Protein AF-C7EME2-F1 (afdb_monomer)

Sequence (40 aa):
AGMNYAVKLYKEGNMTVNQICEITNVSRASLYRKLSEVNN

Solvent-accessible surface area (backbone atoms only — not comparable to full-atom values): 2430 Å² total; per-residue (Å²): 118,42,66,66,50,40,54,51,47,54,73,67,62,84,52,55,73,66,59,40,25,67,76,39,73,43,54,68,68,62,52,52,54,52,54,56,65,73,76,106

Structure (mmCIF, N/CA/C/O backbone):
data_AF-C7EME2-F1
#
_entry.id   AF-C7EME2-F1
#
loop_
_atom_site.group_PDB
_atom_site.id
_atom_site.type_symbol
_atom_site.label_atom_id
_atom_site.label_alt_id
_atom_site.label_comp_id
_atom_site.label_asym_id
_atom_site.label_entity_id
_atom_site.label_seq_id
_atom_site.pdbx_PDB_ins_code
_atom_site.Cartn_x
_atom_site.Cartn_y
_atom_site.Cartn_z
_atom_site.occupancy
_atom_site.B_iso_or_equiv
_atom_site.auth_seq_id
_atom_site.auth_comp_id
_atom_site.auth_asym_id
_atom_site.auth_atom_id
_atom_site.pdbx_PDB_model_num
ATOM 1 N N . ALA A 1 1 ? 11.675 6.052 -2.934 1.00 65.12 1 ALA A N 1
ATOM 2 C CA . ALA A 1 1 ? 10.705 7.135 -3.210 1.00 65.12 1 ALA A CA 1
ATOM 3 C C . ALA A 1 1 ? 9.244 6.669 -3.109 1.00 65.12 1 ALA A C 1
ATOM 5 O O . ALA A 1 1 ? 8.488 7.318 -2.400 1.00 65.12 1 ALA A O 1
ATOM 6 N N . GLY A 1 2 ? 8.847 5.537 -3.717 1.00 87.56 2 GLY A N 1
ATOM 7 C CA . GLY A 1 2 ? 7.437 5.091 -3.742 1.00 87.56 2 GLY A CA 1
ATOM 8 C C . GLY A 1 2 ? 6.790 4.804 -2.378 1.00 87.56 2 GLY A C 1
ATOM 9 O O . GLY A 1 2 ? 5.644 5.175 -2.162 1.00 87.56 2 GLY A O 1
ATOM 10 N N . MET A 1 3 ? 7.534 4.231 -1.421 1.00 94.31 3 MET A N 1
ATOM 11 C CA . MET A 1 3 ? 6.984 3.821 -0.116 1.00 94.31 3 MET A CA 1
ATOM 12 C C . MET A 1 3 ? 6.459 4.989 0.737 1.00 94.31 3 MET A C 1
ATOM 14 O O . MET A 1 3 ? 5.340 4.943 1.239 1.00 94.31 3 MET A O 1
ATOM 18 N N . ASN A 1 4 ? 7.245 6.059 0.883 1.00 93.50 4 ASN A N 1
ATOM 19 C CA . ASN A 1 4 ? 6.835 7.224 1.677 1.00 93.50 4 ASN A CA 1
ATOM 20 C C . ASN A 1 4 ? 5.665 7.965 1.018 1.00 93.50 4 ASN A C 1
ATOM 22 O O . ASN A 1 4 ? 4.779 8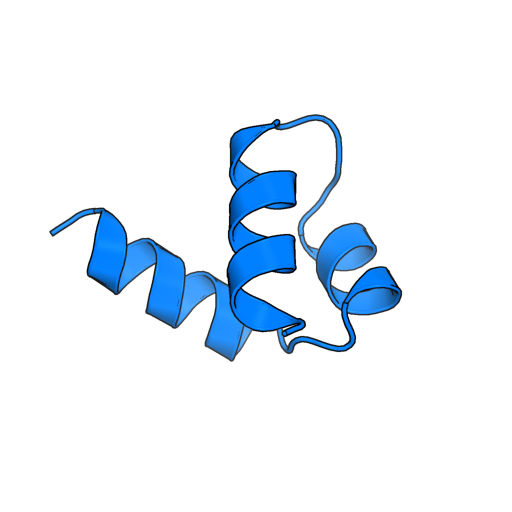.464 1.709 1.00 93.50 4 ASN A O 1
ATOM 26 N N . TYR A 1 5 ? 5.646 7.998 -0.317 1.00 94.75 5 TYR A N 1
ATOM 27 C CA . TYR A 1 5 ? 4.541 8.574 -1.072 1.00 94.75 5 TYR A CA 1
ATOM 28 C C . TYR A 1 5 ? 3.252 7.752 -0.905 1.00 94.75 5 TYR A C 1
ATOM 30 O O . TYR A 1 5 ? 2.204 8.326 -0.629 1.00 94.75 5 TYR A O 1
ATOM 38 N N . ALA A 1 6 ? 3.340 6.417 -0.927 1.00 95.38 6 ALA A N 1
ATOM 39 C CA . ALA A 1 6 ? 2.208 5.528 -0.661 1.00 95.38 6 ALA A CA 1
ATOM 40 C C . ALA A 1 6 ? 1.617 5.727 0.747 1.00 95.38 6 ALA A C 1
ATOM 42 O O . ALA A 1 6 ? 0.400 5.787 0.906 1.00 95.38 6 ALA A O 1
ATOM 43 N N . VAL A 1 7 ? 2.467 5.896 1.768 1.00 94.38 7 VAL A N 1
ATOM 44 C CA . VAL A 1 7 ? 2.020 6.193 3.142 1.00 94.38 7 VAL A CA 1
ATOM 45 C C . VAL A 1 7 ? 1.335 7.558 3.228 1.00 94.38 7 VAL A C 1
ATOM 47 O O . VAL A 1 7 ? 0.331 7.685 3.926 1.00 94.38 7 VAL A O 1
ATOM 50 N N . LYS A 1 8 ? 1.842 8.576 2.520 1.00 94.75 8 LYS A N 1
ATOM 51 C CA . LYS A 1 8 ? 1.203 9.898 2.462 1.00 94.75 8 LYS A CA 1
ATOM 52 C C . LYS A 1 8 ? -0.203 9.806 1.860 1.00 94.75 8 LYS A C 1
ATOM 54 O O . LYS A 1 8 ? -1.148 10.250 2.501 1.00 94.75 8 LYS A O 1
ATOM 59 N N . LEU A 1 9 ? -0.343 9.165 0.697 1.00 94.75 9 LEU A N 1
ATOM 60 C CA . LEU A 1 9 ? -1.637 8.979 0.029 1.00 94.75 9 LEU A CA 1
ATOM 61 C C . LEU A 1 9 ? -2.633 8.195 0.897 1.00 94.75 9 LEU A C 1
ATOM 63 O O . LEU A 1 9 ? -3.808 8.544 0.955 1.00 94.75 9 LEU A O 1
ATOM 67 N N . TYR A 1 10 ? -2.162 7.171 1.618 1.00 94.94 10 TYR A N 1
ATOM 68 C CA . TYR A 1 10 ? -3.002 6.416 2.552 1.00 94.94 10 TYR A CA 1
ATOM 69 C C . TYR A 1 10 ? -3.541 7.304 3.682 1.00 94.94 10 TYR A C 1
ATOM 71 O O . TYR A 1 10 ? -4.719 7.229 4.016 1.00 94.94 10 TYR A O 1
ATOM 79 N N . LYS A 1 11 ? -2.693 8.172 4.253 1.00 93.19 11 LYS A N 1
ATOM 80 C CA . LYS A 1 11 ? -3.082 9.107 5.323 1.00 93.19 11 LYS A CA 1
ATOM 81 C C . LYS A 1 11 ? -4.023 10.214 4.845 1.00 93.19 11 LYS A C 1
ATOM 83 O O . LYS A 1 11 ? -4.823 10.692 5.639 1.00 93.19 11 LYS A O 1
ATOM 88 N N . GLU A 1 12 ? -3.936 10.616 3.578 1.00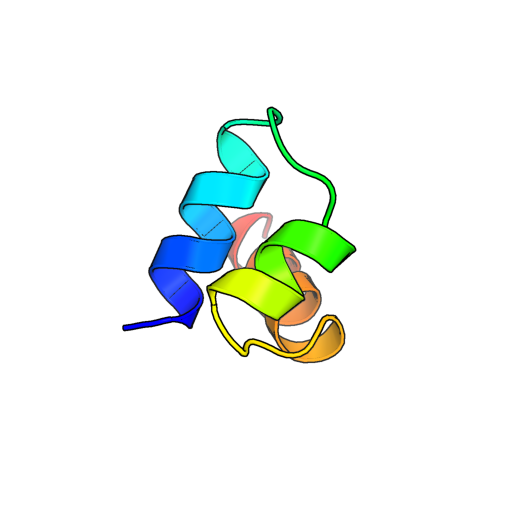 94.69 12 GLU A N 1
ATOM 89 C CA . GLU A 1 12 ? -4.866 11.581 2.975 1.00 94.69 12 GLU A CA 1
ATOM 90 C C . GLU A 1 12 ? -6.285 11.008 2.817 1.00 94.69 12 GLU A C 1
ATOM 92 O O . GLU A 1 12 ? -7.235 11.777 2.726 1.00 94.69 12 GLU A O 1
ATOM 97 N N . GLY A 1 13 ? -6.450 9.678 2.793 1.00 93.06 13 GLY A N 1
ATOM 98 C CA . G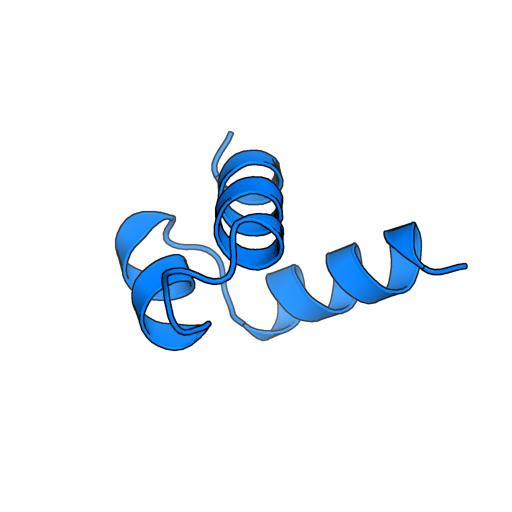LY A 1 13 ? -7.760 9.012 2.826 1.00 93.06 13 GLY A CA 1
ATOM 99 C C . GLY A 1 13 ? -8.609 9.145 1.554 1.00 93.06 13 GLY A C 1
ATOM 100 O O . GLY A 1 13 ? -9.700 8.588 1.491 1.00 93.06 13 GLY A O 1
ATOM 101 N N . ASN A 1 14 ? -8.111 9.837 0.525 1.00 94.00 14 ASN A N 1
ATOM 102 C CA . ASN A 1 14 ? -8.834 10.089 -0.729 1.00 94.00 14 ASN A CA 1
ATOM 103 C C . ASN A 1 14 ? -8.769 8.925 -1.733 1.00 94.00 14 ASN A C 1
ATOM 105 O O . ASN A 1 14 ? -9.455 8.949 -2.753 1.00 94.00 14 ASN A O 1
ATOM 109 N N . MET A 1 15 ? -7.908 7.934 -1.490 1.00 94.31 15 MET A N 1
ATOM 110 C CA . MET A 1 15 ? -7.651 6.823 -2.406 1.00 94.31 15 MET A CA 1
ATOM 111 C C . MET A 1 15 ? -7.705 5.487 -1.676 1.00 94.31 15 MET A C 1
ATOM 113 O O . MET A 1 15 ? -7.315 5.367 -0.515 1.00 94.31 15 MET A O 1
ATOM 117 N N . THR A 1 16 ? -8.133 4.452 -2.393 1.00 95.62 16 THR A N 1
ATOM 118 C CA . THR A 1 16 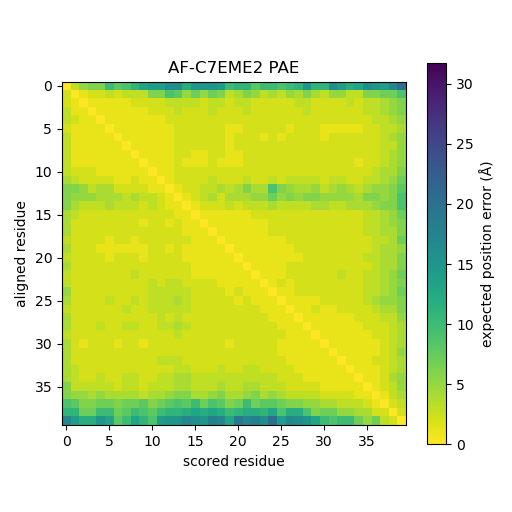? -8.055 3.078 -1.894 1.00 95.62 16 THR A CA 1
ATOM 119 C C . THR A 1 16 ? -6.620 2.555 -1.944 1.00 95.62 16 THR A C 1
ATOM 121 O O . THR A 1 16 ? -5.805 2.972 -2.767 1.00 95.62 16 THR A O 1
ATOM 124 N N . VAL A 1 17 ? -6.322 1.560 -1.109 1.00 93.62 17 VAL A N 1
ATOM 125 C CA . VAL A 1 17 ? -5.014 0.885 -1.086 1.00 93.62 17 VAL A CA 1
ATOM 126 C C . VAL A 1 17 ? -4.629 0.329 -2.464 1.00 93.62 17 VAL A C 1
ATOM 128 O O . VAL A 1 17 ? -3.466 0.414 -2.842 1.00 93.62 17 VAL A O 1
ATOM 131 N N . ASN A 1 18 ? -5.587 -0.189 -3.241 1.00 95.69 18 ASN A N 1
ATOM 132 C CA . ASN A 1 18 ? -5.318 -0.712 -4.585 1.00 95.69 18 ASN A CA 1
ATOM 133 C C . ASN A 1 18 ? -4.854 0.393 -5.546 1.00 95.69 18 ASN A C 1
ATOM 135 O O . ASN A 1 18 ? -3.822 0.230 -6.190 1.00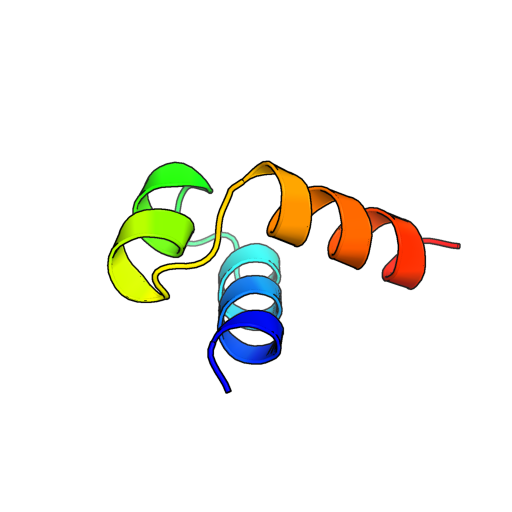 95.69 18 ASN A O 1
ATOM 139 N N . GLN A 1 19 ? -5.546 1.537 -5.567 1.00 96.25 19 GLN A N 1
ATOM 140 C CA . GLN A 1 19 ? -5.158 2.691 -6.391 1.00 96.25 19 GLN A CA 1
ATOM 141 C C . GLN A 1 19 ? -3.776 3.222 -5.995 1.00 96.25 19 GLN A C 1
ATOM 143 O O . GLN A 1 19 ? -2.949 3.533 -6.848 1.00 96.25 19 GLN A O 1
ATOM 148 N N . ILE A 1 20 ? -3.488 3.274 -4.693 1.00 95.69 20 ILE A N 1
ATOM 149 C CA . ILE A 1 20 ? -2.174 3.684 -4.190 1.00 95.69 20 ILE A CA 1
ATOM 150 C C . ILE A 1 20 ? -1.091 2.713 -4.670 1.00 95.69 20 ILE A C 1
ATOM 152 O O . ILE A 1 20 ? -0.032 3.149 -5.123 1.00 95.69 20 ILE A O 1
ATOM 156 N N . CYS A 1 21 ? -1.336 1.405 -4.596 1.00 95.00 21 CYS A N 1
ATOM 157 C CA . CYS A 1 21 ? -0.403 0.388 -5.075 1.00 95.00 21 CYS A CA 1
ATOM 158 C C . CYS A 1 21 ? -0.152 0.482 -6.586 1.00 95.00 21 CYS A C 1
ATOM 160 O O . CYS A 1 21 ? 0.995 0.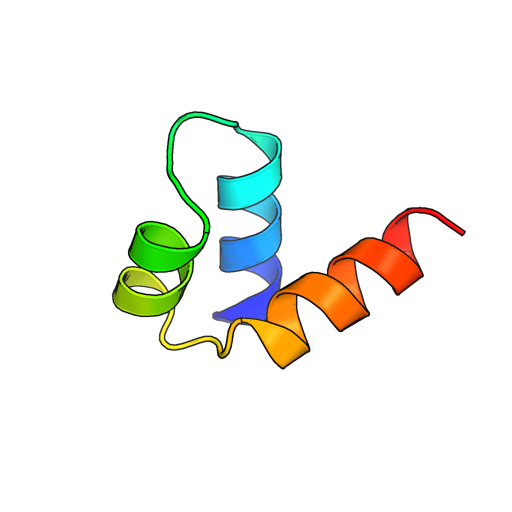341 -7.002 1.00 95.00 21 CYS A O 1
ATOM 162 N N . GLU A 1 22 ? -1.176 0.775 -7.388 1.00 95.19 22 GLU A N 1
ATOM 163 C CA . GLU A 1 22 ? -1.051 0.984 -8.837 1.00 95.19 22 GLU A CA 1
ATOM 164 C C . GLU A 1 22 ? -0.218 2.231 -9.172 1.00 95.19 22 GLU A C 1
ATOM 166 O O . GLU A 1 22 ? 0.695 2.159 -9.990 1.00 95.19 22 GLU A O 1
ATOM 171 N N . ILE A 1 23 ? -0.467 3.359 -8.497 1.00 94.19 23 ILE A N 1
ATOM 172 C CA . ILE A 1 23 ? 0.245 4.628 -8.737 1.00 94.19 23 ILE A CA 1
ATOM 173 C C . ILE A 1 23 ? 1.704 4.551 -8.275 1.00 94.19 23 ILE A C 1
ATOM 175 O O . ILE A 1 23 ? 2.611 5.068 -8.924 1.00 94.19 23 ILE A O 1
ATOM 179 N N . THR A 1 24 ? 1.939 3.947 -7.110 1.00 93.94 24 THR A N 1
ATOM 180 C CA . THR A 1 24 ? 3.258 3.959 -6.459 1.00 93.94 24 THR A CA 1
ATOM 181 C C . THR A 1 24 ? 4.111 2.736 -6.782 1.00 93.94 24 THR A C 1
ATOM 183 O O . THR A 1 24 ? 5.284 2.700 -6.398 1.00 93.94 24 THR A O 1
ATOM 186 N N . ASN A 1 25 ? 3.536 1.742 -7.468 1.00 95.00 25 ASN A N 1
ATOM 187 C CA . ASN A 1 25 ? 4.116 0.422 -7.720 1.00 95.00 25 ASN A CA 1
ATOM 188 C C . ASN A 1 25 ? 4.601 -0.286 -6.436 1.00 95.00 25 ASN A C 1
ATOM 190 O O . ASN A 1 25 ? 5.542 -1.081 -6.442 1.00 95.00 25 ASN A O 1
ATOM 194 N N . VAL A 1 26 ? 3.987 0.044 -5.296 1.00 94.50 26 VAL A N 1
ATOM 195 C CA . VAL A 1 26 ? 4.272 -0.567 -3.996 1.00 94.50 26 VAL A CA 1
ATOM 196 C C . VAL A 1 26 ? 3.309 -1.724 -3.786 1.00 94.50 26 VAL A C 1
ATOM 198 O O . VAL A 1 26 ? 2.107 -1.587 -3.993 1.00 94.50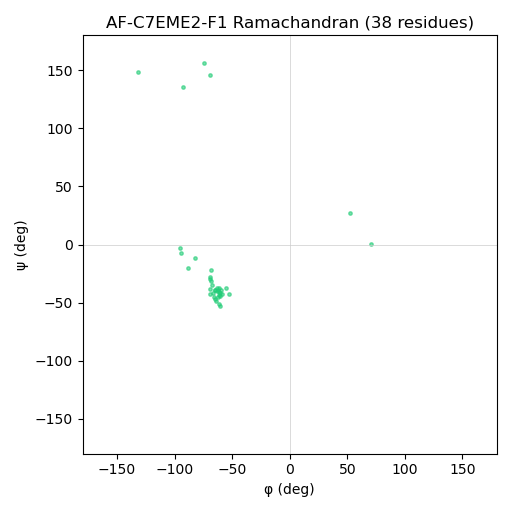 26 VAL A O 1
ATOM 201 N N . SER A 1 27 ? 3.809 -2.865 -3.315 1.00 95.25 27 SER A N 1
ATOM 202 C CA . SER A 1 27 ? 2.933 -3.979 -2.959 1.00 95.25 27 SER A CA 1
ATOM 203 C C . SER A 1 27 ? 2.106 -3.662 -1.708 1.00 95.25 27 SER A C 1
ATOM 205 O O . SER A 1 27 ? 2.586 -3.039 -0.758 1.00 95.25 27 SER A O 1
ATOM 207 N N . ARG A 1 28 ? 0.870 -4.170 -1.666 1.00 94.50 28 ARG A N 1
ATOM 208 C CA . ARG A 1 28 ? -0.025 -4.031 -0.503 1.00 94.50 28 ARG A CA 1
ATOM 209 C C . ARG A 1 28 ? 0.633 -4.496 0.796 1.00 94.50 28 ARG A C 1
ATOM 211 O O . ARG A 1 28 ? 0.545 -3.812 1.808 1.00 94.50 28 ARG A O 1
ATOM 218 N N . ALA A 1 29 ? 1.341 -5.626 0.746 1.00 95.31 29 ALA A N 1
ATOM 219 C CA . ALA A 1 29 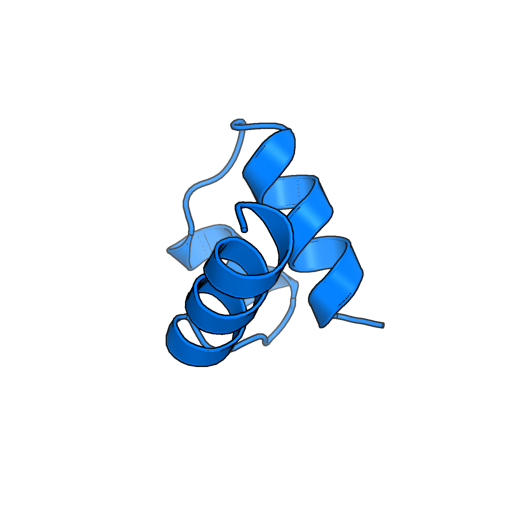? 2.044 -6.184 1.899 1.00 95.31 29 ALA A CA 1
ATOM 220 C C . ALA A 1 29 ? 3.116 -5.228 2.449 1.00 95.31 29 ALA A C 1
ATOM 222 O O . ALA A 1 29 ? 3.184 -5.006 3.657 1.00 95.31 29 ALA A O 1
ATOM 223 N N . SER A 1 30 ? 3.919 -4.617 1.571 1.00 94.44 30 SER A N 1
ATOM 224 C CA . SER A 1 30 ? 4.920 -3.624 1.975 1.00 94.44 30 SER A CA 1
ATOM 225 C C . SER A 1 30 ? 4.271 -2.368 2.557 1.00 94.44 30 SER A C 1
ATOM 227 O O . SER A 1 30 ? 4.763 -1.845 3.558 1.00 94.44 30 SER A O 1
ATOM 229 N N . LEU A 1 31 ? 3.150 -1.918 1.978 1.00 94.31 31 LEU A N 1
ATOM 230 C CA . LEU A 1 31 ? 2.386 -0.780 2.491 1.00 94.31 31 LEU A CA 1
ATOM 231 C C . LEU A 1 31 ? 1.875 -1.034 3.912 1.00 94.31 31 LEU A C 1
ATOM 233 O O . LEU A 1 31 ? 2.180 -0.254 4.813 1.00 94.31 31 LEU A O 1
ATOM 237 N N . TYR A 1 32 ? 1.188 -2.153 4.139 1.00 94.94 32 TYR A N 1
ATOM 238 C CA . TYR A 1 32 ? 0.678 -2.502 5.465 1.00 94.94 32 TYR A CA 1
ATOM 239 C C . TYR A 1 32 ? 1.783 -2.710 6.501 1.00 94.94 32 TYR A C 1
ATOM 241 O O . TYR A 1 32 ? 1.647 -2.210 7.615 1.00 94.94 32 TYR A O 1
ATOM 249 N N . ARG A 1 33 ? 2.903 -3.357 6.140 1.00 94.88 33 ARG A N 1
ATOM 250 C CA . ARG A 1 33 ? 4.043 -3.521 7.058 1.00 94.88 33 ARG A CA 1
ATOM 251 C C . ARG A 1 33 ? 4.580 -2.171 7.530 1.00 94.88 33 ARG A C 1
ATOM 253 O O . ARG A 1 33 ? 4.835 -1.983 8.717 1.00 94.88 33 ARG A O 1
ATOM 260 N N . LYS A 1 34 ? 4.697 -1.198 6.621 1.00 92.31 34 LYS A N 1
ATOM 261 C CA . LYS A 1 34 ? 5.156 0.139 7.003 1.00 92.31 34 LYS A CA 1
ATOM 262 C C . LYS A 1 34 ? 4.136 0.881 7.855 1.00 92.31 34 LYS A C 1
ATOM 264 O O . LYS A 1 34 ? 4.525 1.579 8.780 1.00 92.31 34 LYS A O 1
ATOM 269 N N . LEU A 1 35 ? 2.846 0.739 7.555 1.00 91.38 35 LEU A N 1
ATOM 270 C CA . LEU A 1 35 ? 1.790 1.341 8.368 1.00 91.38 35 LEU A CA 1
ATOM 271 C C . LEU A 1 35 ? 1.788 0.769 9.793 1.00 91.38 35 LEU A C 1
ATOM 273 O O . LEU A 1 35 ? 1.630 1.536 10.737 1.00 91.38 35 LEU A O 1
ATOM 277 N N . SER A 1 36 ? 2.051 -0.532 9.970 1.00 91.81 36 SER A N 1
ATOM 278 C CA . SER A 1 36 ? 2.191 -1.131 11.305 1.00 91.81 36 SER A CA 1
ATOM 279 C C . SER A 1 36 ? 3.443 -0.677 12.060 1.00 91.81 36 SER A C 1
ATOM 281 O O . SER A 1 36 ? 3.395 -0.575 13.277 1.00 91.81 36 SER A O 1
ATOM 283 N N . GLU A 1 37 ? 4.544 -0.372 11.361 1.00 89.38 37 GLU A N 1
ATOM 284 C CA . GLU A 1 37 ? 5.751 0.215 11.975 1.00 89.38 37 GLU A CA 1
ATOM 285 C C . GLU A 1 37 ? 5.527 1.658 12.451 1.00 89.38 37 GLU A C 1
ATOM 287 O O . GLU A 1 37 ? 6.227 2.116 13.340 1.00 89.38 37 GLU A O 1
ATOM 292 N N . VAL A 1 38 ? 4.605 2.397 11.824 1.00 78.69 38 VAL A N 1
ATOM 293 C CA . VAL A 1 38 ? 4.337 3.814 12.136 1.00 78.69 38 VAL A CA 1
ATOM 294 C C . VAL A 1 38 ? 3.291 3.976 13.247 1.00 78.69 38 VAL A C 1
ATOM 296 O O . VAL A 1 38 ? 3.221 5.039 13.856 1.00 78.69 38 VAL A O 1
ATOM 299 N N . ASN A 1 39 ? 2.471 2.951 13.491 1.00 70.12 39 ASN A N 1
ATOM 300 C CA . ASN A 1 39 ? 1.424 2.954 14.518 1.00 70.12 39 ASN A CA 1
ATOM 3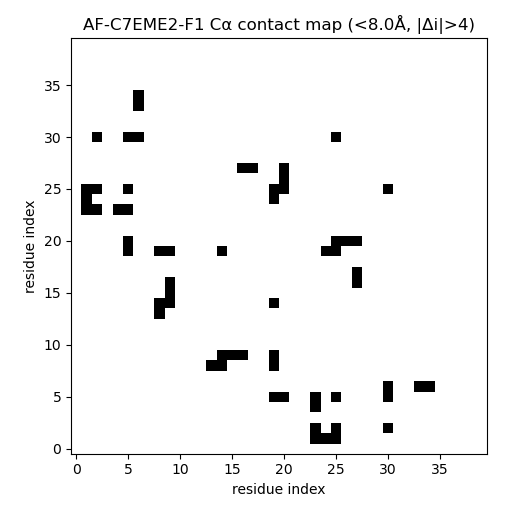01 C C . ASN A 1 39 ? 1.854 2.328 15.863 1.00 70.12 39 ASN A C 1
ATOM 303 O O . ASN A 1 39 ? 1.041 2.324 16.786 1.00 70.12 39 ASN A O 1
ATOM 307 N N . ASN A 1 40 ? 3.077 1.797 15.962 1.00 54.22 40 ASN A N 1
ATOM 308 C CA . ASN A 1 40 ? 3.722 1.342 17.204 1.00 54.22 40 ASN A CA 1
ATOM 309 C C . ASN A 1 40 ? 4.790 2.352 17.630 1.00 54.22 40 ASN A C 1
ATOM 311 O O . ASN A 1 40 ? 5.004 2.485 18.853 1.00 54.22 40 ASN A O 1
#

Radius of gyration: 9.01 Å; Cα contacts (8 Å, |Δi|>4): 31; chains: 1; bounding box: 20×18×26 Å

InterPro domains:
  IPR006120 Resolvase, HTH domain [PF02796] (2-37)

Nearest PDB structures (foldseek):
  7bhy-assembly2_C-2  TM=7.047E-01  e=7.746E-01  Bacillus subtilis subsp. subtilis str. 168
  1trr-assembly1_A  TM=8.328E-01  e=8.919E+00  Escherichia coli

Secondary structure (DSSP, 8-state):
-HHHHHHHHHHH-SS-HHHHHHHH---HHHHHHHHHHH--

pLDDT: mean 91.37, std 8.74, range [54.22, 96.25]

Organism: Enterococcus faecium (NCBI:txid1352)

Mean predicted aligned error: 3.03 Å

Foldseek 3Di:
DLQVVLQVVVVVVPDDNVVSCVVSVDDSVSNVVVVVVVVD